Protein AF-A0A928J8G8-F1 (afdb_monomer_lite)

Foldseek 3Di:
DLVVLQVVLQDFDDPPDDDRDRPRRQQAPVSVCVVVVHDPVVLVVCCVVPVPSSVVNLVSNLVSLVVDPDDPVVSVCCCCVPSVPDPPVVVVVVVPDPPPPPPPVPPPPDD

Radi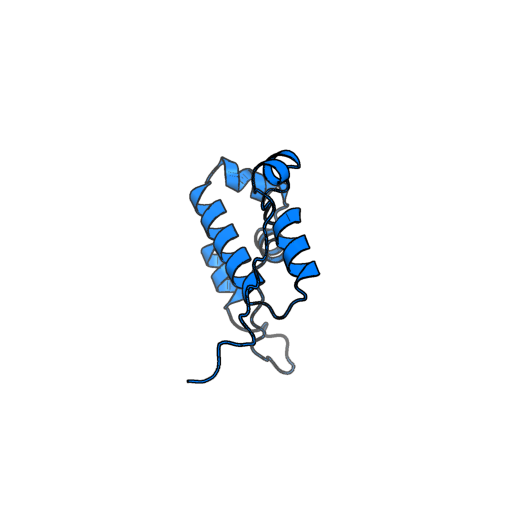us of gyration: 19.54 Å; chains: 1; bounding box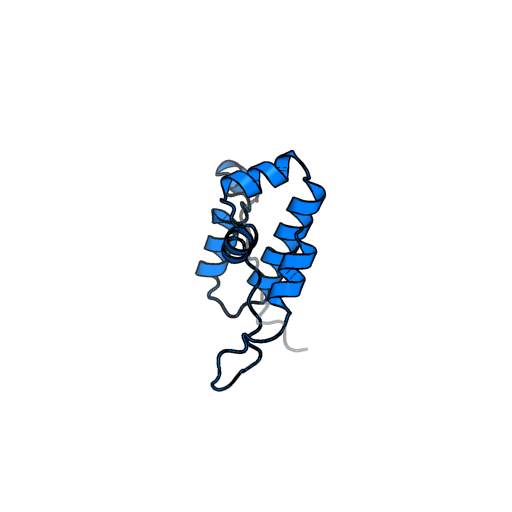: 54×40×53 Å

Secondary structure (DSSP, 8-state):
-HHHHHHHHHSPPPSSSS----------HHHHHHHHT--HHHHHHHHHH-HHHHHHHHHHHHHHHHTS---HHHHHHHHHHHS-----TTHHHHS----------TT-S--

pLDDT: mean 70.89, std 16.75, range [37.75, 89.38]

Sequence (111 aa):
MADKYIESCRAAPREDGAKAKRQYRFPNLAGFCRYAKSGLSDLMGLRTSDPDEYDRLIAVFEDEALNADISPNLLSTYMKKRLLYVCDEESTQQIGEVKYCFEHDIYADGE

Structure (mmCIF, N/CA/C/O backbone):
data_AF-A0A928J8G8-F1
#
_entry.id   AF-A0A928J8G8-F1
#
loop_
_atom_site.group_PDB
_atom_site.id
_atom_site.type_symbol
_atom_site.label_atom_id
_atom_site.label_alt_id
_atom_site.label_comp_id
_atom_site.label_asym_id
_atom_site.label_entity_id
_atom_site.label_seq_id
_atom_site.pdbx_PDB_ins_code
_atom_site.Cartn_x
_atom_site.Cartn_y
_atom_site.Cartn_z
_atom_site.occupancy
_atom_site.B_iso_or_equiv
_atom_site.auth_seq_id
_atom_site.auth_comp_id
_atom_site.auth_asym_id
_atom_site.auth_atom_id
_atom_site.pdbx_PDB_model_num
ATOM 1 N N . MET A 1 1 ? -15.957 -3.829 -6.410 1.00 74.31 1 MET A N 1
ATOM 2 C CA . MET A 1 1 ? -15.428 -2.610 -7.089 1.00 74.31 1 MET A CA 1
ATOM 3 C C . MET A 1 1 ? -13.912 -2.681 -7.242 1.00 74.31 1 MET A C 1
ATOM 5 O O . MET A 1 1 ? -13.402 -2.302 -8.295 1.00 74.31 1 MET A O 1
ATOM 9 N N . ALA A 1 2 ? -13.222 -3.206 -6.227 1.00 76.06 2 ALA A N 1
ATOM 10 C CA . ALA A 1 2 ? -11.794 -3.501 -6.222 1.00 76.06 2 ALA A CA 1
ATOM 11 C C . ALA A 1 2 ? -11.342 -4.344 -7.428 1.00 76.06 2 ALA A C 1
ATOM 13 O O . ALA A 1 2 ? -10.433 -3.935 -8.147 1.00 76.06 2 ALA A O 1
ATOM 14 N N . ASP A 1 3 ? -12.035 -5.448 -7.725 1.00 82.19 3 ASP A N 1
ATOM 15 C CA . ASP A 1 3 ? -11.651 -6.363 -8.814 1.00 82.19 3 ASP A CA 1
ATOM 16 C C . ASP A 1 3 ? -11.622 -5.681 -10.184 1.00 82.19 3 ASP A C 1
ATOM 18 O O . ASP A 1 3 ? -10.679 -5.855 -10.948 1.00 82.19 3 ASP A O 1
ATOM 22 N N . LYS A 1 4 ? -12.606 -4.815 -10.466 1.00 85.06 4 LYS A N 1
ATOM 23 C CA . LYS A 1 4 ? -12.661 -4.044 -11.718 1.00 85.06 4 LYS A CA 1
ATOM 24 C C . LYS A 1 4 ? -11.503 -3.054 -11.833 1.00 85.06 4 LYS A C 1
ATOM 26 O O . LYS A 1 4 ? -11.018 -2.807 -12.935 1.00 85.06 4 LYS A O 1
ATOM 31 N N . TYR A 1 5 ? -11.057 -2.480 -10.714 1.00 84.31 5 TYR A N 1
ATOM 32 C CA . TYR A 1 5 ? -9.875 -1.622 -10.701 1.00 84.31 5 TYR A CA 1
ATOM 33 C C . TYR A 1 5 ? -8.597 -2.433 -10.939 1.00 84.31 5 TYR A C 1
ATOM 35 O O . TYR A 1 5 ? -7.804 -2.062 -11.803 1.00 84.31 5 TYR A O 1
ATOM 43 N N . ILE A 1 6 ? -8.422 -3.549 -10.230 1.00 83.75 6 ILE A N 1
ATOM 44 C CA . ILE A 1 6 ? -7.263 -4.439 -10.383 1.00 83.75 6 ILE A CA 1
ATOM 45 C C . ILE A 1 6 ? -7.180 -4.947 -11.825 1.00 83.75 6 ILE A C 1
ATOM 47 O O . 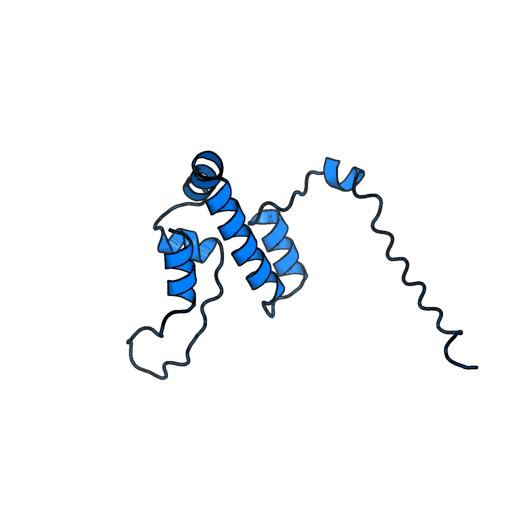ILE A 1 6 ? -6.122 -4.901 -12.452 1.00 83.75 6 ILE A O 1
ATOM 51 N N . GLU A 1 7 ? -8.311 -5.352 -12.395 1.00 84.62 7 GLU A N 1
ATOM 52 C CA . GLU A 1 7 ? -8.408 -5.750 -13.792 1.00 84.62 7 GLU A CA 1
ATOM 53 C C . GLU A 1 7 ? -8.090 -4.581 -14.732 1.00 84.62 7 GLU A C 1
ATOM 55 O O . GLU A 1 7 ? -7.339 -4.768 -15.680 1.00 84.62 7 GLU A O 1
ATOM 60 N N . SER A 1 8 ? -8.532 -3.352 -14.436 1.00 82.12 8 SER A N 1
ATOM 61 C CA . SER A 1 8 ? -8.168 -2.161 -15.224 1.00 82.12 8 SER A CA 1
ATOM 62 C C . SER A 1 8 ? -6.672 -1.819 -15.178 1.00 82.12 8 SER A C 1
ATOM 64 O O . SER A 1 8 ? -6.133 -1.300 -16.152 1.00 82.12 8 SER A O 1
ATOM 66 N N . CYS A 1 9 ? -5.987 -2.131 -14.074 1.00 80.38 9 CYS A N 1
ATOM 67 C CA . CYS A 1 9 ? -4.534 -2.000 -13.946 1.00 80.38 9 CYS A CA 1
ATOM 68 C C . CYS A 1 9 ? -3.778 -3.057 -14.764 1.00 80.38 9 CYS A C 1
ATOM 70 O O . CYS A 1 9 ? -2.659 -2.808 -15.224 1.00 80.38 9 CYS A O 1
ATOM 72 N N . ARG A 1 10 ? -4.407 -4.223 -14.951 1.00 76.00 10 ARG A N 1
ATOM 73 C CA . ARG A 1 10 ? -3.923 -5.343 -15.766 1.00 76.00 10 ARG A CA 1
ATOM 74 C C . ARG A 1 10 ? -4.326 -5.217 -17.246 1.00 76.00 10 ARG A C 1
ATOM 76 O O . ARG A 1 10 ? -3.677 -5.821 -18.100 1.00 76.00 10 ARG A O 1
ATOM 83 N N . ALA A 1 11 ? -5.369 -4.444 -17.556 1.00 64.69 11 ALA A N 1
ATOM 84 C CA . ALA A 1 11 ? -5.943 -4.294 -18.889 1.00 64.69 11 ALA A CA 1
ATOM 85 C C . ALA A 1 11 ? -5.151 -3.337 -19.805 1.00 64.69 11 ALA A C 1
ATOM 87 O O . ALA A 1 11 ? -4.372 -2.493 -19.373 1.00 64.69 11 ALA A O 1
ATOM 88 N N . ALA A 1 12 ? -5.360 -3.546 -21.106 1.00 54.81 12 ALA A N 1
ATOM 89 C CA . ALA A 1 12 ? -4.571 -3.116 -22.259 1.00 54.81 12 ALA A CA 1
ATOM 90 C C . ALA A 1 12 ? -4.259 -1.601 -22.379 1.00 54.81 12 ALA A C 1
ATOM 92 O O . ALA A 1 12 ? -4.976 -0.758 -21.839 1.00 54.81 12 ALA A O 1
ATOM 93 N N . PRO A 1 13 ? -3.191 -1.242 -23.127 1.00 53.12 13 PRO A N 1
ATOM 94 C CA . PRO A 1 13 ? -2.767 0.141 -23.328 1.00 53.12 13 PRO A CA 1
ATOM 95 C C . PRO A 1 13 ? -3.852 1.008 -23.978 1.00 53.12 13 PRO A C 1
ATOM 97 O O . PRO A 1 13 ? -4.620 0.556 -24.821 1.00 53.12 13 PRO A O 1
ATOM 100 N N . ARG A 1 14 ? -3.848 2.286 -23.597 1.00 52.09 14 ARG A N 1
ATOM 101 C CA . ARG A 1 14 ? -4.666 3.358 -24.173 1.00 52.09 14 ARG A CA 1
ATOM 102 C C . ARG A 1 14 ? -4.387 3.458 -25.683 1.00 52.09 14 ARG A C 1
ATOM 104 O O . ARG A 1 14 ? -3.220 3.521 -26.064 1.00 52.09 14 ARG A O 1
ATOM 111 N N . GLU A 1 15 ? -5.421 3.490 -26.524 1.00 50.69 15 GLU A N 1
ATOM 112 C CA . GLU A 1 15 ? -5.323 3.545 -28.001 1.00 50.69 15 GLU A CA 1
ATOM 113 C C . GLU A 1 15 ? -4.777 4.878 -28.566 1.00 50.69 15 GLU A C 1
ATOM 115 O O . GLU A 1 15 ? -4.954 5.190 -29.741 1.00 50.69 15 GLU A O 1
ATOM 120 N N . ASP A 1 16 ? -4.070 5.671 -27.764 1.00 52.56 16 ASP A N 1
ATOM 121 C CA . ASP A 1 16 ? -3.494 6.933 -28.216 1.00 52.56 16 ASP A CA 1
ATOM 122 C C . ASP A 1 16 ? -2.104 6.651 -28.809 1.00 52.56 16 ASP A C 1
ATOM 124 O O . ASP A 1 16 ? -1.117 6.412 -28.109 1.00 52.56 16 ASP A O 1
ATOM 128 N N . GLY A 1 17 ? -2.069 6.577 -30.140 1.00 50.41 17 GLY A N 1
ATOM 129 C CA . GLY A 1 17 ? -0.946 6.106 -30.942 1.00 50.41 17 GLY A CA 1
ATOM 130 C C . GLY A 1 17 ? 0.406 6.745 -30.615 1.00 50.41 17 GLY A C 1
ATOM 131 O O . GLY A 1 17 ? 0.645 7.908 -30.905 1.00 50.41 17 GLY A O 1
ATOM 132 N N . ALA A 1 18 ? 1.316 5.929 -30.084 1.00 47.28 18 ALA A N 1
ATOM 133 C CA . ALA A 1 18 ? 2.712 5.772 -30.505 1.00 47.28 18 ALA A CA 1
ATOM 134 C C . ALA A 1 18 ? 3.404 4.827 -29.507 1.00 47.28 18 ALA A C 1
ATOM 136 O O . ALA A 1 18 ? 3.667 5.192 -28.367 1.00 47.28 18 ALA A O 1
ATOM 137 N N . LYS A 1 19 ? 3.720 3.601 -29.947 1.00 45.06 19 LYS A N 1
ATOM 138 C CA . LYS A 1 19 ? 4.440 2.567 -29.172 1.00 45.06 19 LYS A CA 1
ATOM 139 C C . LYS A 1 19 ? 3.742 2.168 -27.864 1.00 45.06 19 LYS A C 1
ATOM 141 O O . LYS A 1 19 ? 4.256 2.389 -26.770 1.00 45.06 19 LYS A O 1
ATOM 146 N N . ALA A 1 20 ? 2.607 1.487 -27.998 1.00 48.38 20 ALA A N 1
ATOM 147 C CA . ALA A 1 20 ? 1.888 0.839 -26.907 1.00 48.38 20 ALA A CA 1
ATOM 148 C C . ALA A 1 20 ? 2.698 -0.332 -26.303 1.00 48.38 20 ALA A C 1
ATOM 150 O O . ALA A 1 20 ? 2.390 -1.506 -26.503 1.00 48.38 20 ALA A O 1
ATOM 151 N N . LYS A 1 21 ? 3.772 -0.031 -25.561 1.00 48.31 21 LYS A N 1
ATOM 152 C CA . LYS A 1 21 ? 4.325 -0.982 -24.592 1.00 48.31 21 LYS A CA 1
ATOM 153 C C . LYS A 1 21 ? 3.213 -1.237 -23.577 1.00 48.31 21 LYS A C 1
ATOM 155 O O . LYS A 1 21 ? 2.651 -0.279 -23.055 1.00 48.31 21 LYS A O 1
ATOM 160 N N . ARG A 1 22 ? 2.879 -2.508 -23.325 1.00 52.28 22 ARG A N 1
ATOM 161 C CA . ARG A 1 22 ? 1.999 -2.921 -22.220 1.00 52.28 22 ARG A CA 1
ATOM 162 C C . ARG A 1 22 ? 2.591 -2.375 -20.923 1.00 52.28 22 ARG A C 1
ATOM 164 O O . ARG A 1 22 ? 3.473 -2.995 -20.339 1.00 52.28 22 ARG A O 1
ATOM 171 N N . GLN A 1 23 ? 2.185 -1.178 -20.525 1.00 59.00 23 GLN A N 1
ATOM 172 C CA . GLN A 1 23 ? 2.687 -0.560 -19.315 1.00 59.00 23 GLN A CA 1
ATOM 173 C C . GLN A 1 23 ? 1.749 -1.007 -18.209 1.00 59.00 23 GLN A C 1
ATOM 175 O O . GLN A 1 23 ? 0.739 -0.363 -17.938 1.00 59.00 23 GLN A O 1
ATOM 180 N N . TYR A 1 24 ? 2.057 -2.183 -17.660 1.00 66.00 24 TYR A N 1
ATOM 181 C CA . TYR A 1 24 ? 1.455 -2.665 -16.429 1.00 66.00 24 TYR A CA 1
ATOM 182 C C . TYR A 1 24 ? 1.381 -1.506 -15.434 1.00 66.00 24 TYR A C 1
ATOM 184 O O . TYR A 1 24 ? 2.405 -0.884 -15.126 1.00 66.00 24 TYR A O 1
ATOM 192 N N . ARG A 1 25 ? 0.168 -1.149 -15.006 1.00 71.69 25 ARG A N 1
ATOM 193 C CA . ARG A 1 25 ? -0.017 -0.003 -14.126 1.00 71.69 25 ARG A CA 1
ATOM 194 C C . ARG A 1 25 ? -0.087 -0.506 -12.700 1.00 71.69 25 ARG A C 1
ATOM 196 O O . ARG A 1 25 ? -1.133 -0.973 -12.272 1.00 71.69 25 ARG A O 1
ATOM 203 N N . PHE A 1 26 ? 1.021 -0.343 -11.987 1.00 79.12 26 PHE A N 1
ATOM 204 C CA . PHE A 1 26 ? 1.160 -0.619 -10.561 1.00 79.12 26 PHE A CA 1
ATOM 205 C C . PHE A 1 26 ? -0.103 -0.217 -9.761 1.00 79.12 26 PHE A C 1
ATOM 207 O O . PHE A 1 26 ? -0.387 0.987 -9.633 1.00 79.12 26 PHE A O 1
ATOM 214 N N . PRO A 1 27 ? -0.889 -1.196 -9.271 1.00 84.56 27 PRO A N 1
ATOM 215 C CA . PRO A 1 27 ? -2.056 -0.942 -8.443 1.00 84.56 27 PRO A CA 1
ATOM 216 C C . PRO A 1 27 ? -1.629 -0.288 -7.132 1.00 84.56 27 PRO A C 1
ATOM 218 O O . PRO A 1 27 ? -0.894 -0.854 -6.335 1.00 84.56 27 PRO A O 1
ATOM 221 N N . ASN A 1 28 ? -2.098 0.933 -6.898 1.00 86.44 28 ASN A N 1
ATOM 222 C CA . ASN A 1 28 ? -1.875 1.616 -5.632 1.00 86.44 28 ASN A CA 1
ATOM 223 C C . ASN A 1 28 ? -3.085 2.430 -5.199 1.00 86.44 28 ASN A C 1
ATOM 225 O O . ASN A 1 28 ? -4.001 2.691 -5.986 1.00 86.44 28 ASN A O 1
ATOM 229 N N . LEU A 1 29 ? -3.028 2.895 -3.955 1.00 87.06 29 LEU A N 1
ATOM 230 C CA . LEU A 1 29 ? -4.087 3.673 -3.328 1.00 87.06 29 LEU A CA 1
ATOM 231 C C . LEU A 1 29 ? -4.446 4.937 -4.130 1.00 87.06 29 LEU A C 1
ATOM 233 O O . LEU A 1 29 ? -5.618 5.232 -4.347 1.00 87.06 29 LEU A O 1
ATOM 237 N N . ALA A 1 30 ? -3.454 5.655 -4.663 1.00 84.81 30 ALA A N 1
ATOM 238 C CA . ALA A 1 30 ? -3.700 6.855 -5.466 1.00 84.81 30 ALA A CA 1
ATOM 239 C C . ALA A 1 30 ? -4.357 6.549 -6.828 1.00 84.81 30 ALA A C 1
ATOM 241 O O . ALA A 1 30 ? -5.103 7.365 -7.373 1.00 84.81 30 ALA A O 1
ATOM 242 N N . GLY A 1 31 ? -4.053 5.398 -7.423 1.00 86.94 31 GLY A N 1
ATOM 243 C CA . GLY A 1 31 ? -4.680 4.918 -8.648 1.00 86.94 31 GLY A CA 1
ATOM 244 C C . GLY A 1 31 ? -6.127 4.507 -8.405 1.00 86.94 31 GLY A C 1
ATOM 245 O O . GLY A 1 31 ? -6.989 4.893 -9.193 1.00 86.94 31 GLY A O 1
ATOM 246 N N . PHE A 1 32 ? -6.399 3.839 -7.283 1.00 87.31 32 PHE A N 1
ATOM 247 C CA . PHE A 1 32 ? -7.747 3.428 -6.908 1.00 87.31 32 PHE A CA 1
ATOM 248 C C . PHE A 1 32 ? -8.647 4.633 -6.652 1.00 87.31 32 PHE A C 1
ATOM 250 O O . PHE A 1 32 ? -9.705 4.729 -7.265 1.00 87.31 32 PHE A O 1
ATOM 257 N N . CYS A 1 33 ? -8.192 5.613 -5.864 1.00 87.25 33 CYS A N 1
ATOM 258 C CA . CYS A 1 33 ? -8.937 6.855 -5.636 1.00 87.25 33 CYS A CA 1
ATOM 259 C C . CYS A 1 33 ? -9.261 7.582 -6.955 1.00 87.25 33 CYS A C 1
ATOM 261 O O . CYS A 1 33 ? -10.384 8.031 -7.179 1.00 87.25 33 CYS A O 1
ATOM 263 N N . ARG A 1 34 ? -8.304 7.639 -7.896 1.00 85.56 34 ARG A N 1
ATOM 264 C CA . ARG A 1 34 ? -8.549 8.218 -9.230 1.00 85.56 34 ARG A CA 1
ATOM 265 C C . ARG A 1 34 ? -9.567 7.421 -10.043 1.00 85.56 34 ARG A C 1
ATOM 267 O O . ARG A 1 34 ? -10.392 8.030 -10.718 1.00 85.56 34 ARG A O 1
ATOM 274 N N . TYR A 1 35 ? -9.505 6.093 -9.999 1.00 85.06 35 TYR A N 1
ATOM 275 C CA . TYR A 1 35 ? -10.439 5.213 -10.703 1.00 85.06 35 TYR A CA 1
ATOM 276 C C . TYR A 1 35 ? -11.861 5.335 -10.146 1.00 85.06 35 TYR A C 1
ATOM 278 O O . TYR A 1 35 ? -12.814 5.522 -10.899 1.00 85.06 35 TYR A O 1
ATOM 286 N N . ALA A 1 36 ? -11.985 5.300 -8.822 1.00 83.81 36 ALA A N 1
ATOM 287 C CA . ALA A 1 36 ? -13.240 5.418 -8.094 1.00 83.81 36 ALA A CA 1
ATOM 288 C C . ALA A 1 36 ? -13.821 6.844 -8.111 1.00 83.81 36 ALA A C 1
ATOM 290 O O . ALA A 1 36 ? -14.952 7.039 -7.673 1.00 83.81 36 ALA A O 1
ATOM 291 N N . LYS A 1 37 ? -13.066 7.833 -8.622 1.00 85.62 37 LYS A N 1
ATOM 292 C CA . LYS A 1 37 ? -13.368 9.272 -8.516 1.00 85.62 37 LYS A CA 1
ATOM 293 C C . LYS A 1 37 ? -13.652 9.687 -7.068 1.00 85.62 37 LYS A C 1
ATOM 295 O O . LYS A 1 37 ? -14.516 10.521 -6.815 1.00 85.62 37 LYS A O 1
ATOM 300 N N . SER A 1 38 ? -12.918 9.083 -6.141 1.00 82.50 38 SER A N 1
ATOM 301 C CA . SER A 1 38 ? -13.135 9.183 -4.706 1.00 82.50 38 SER A CA 1
ATOM 302 C C . SER A 1 38 ? -11.883 9.695 -3.996 1.00 82.50 38 SER A C 1
ATOM 304 O O . SER A 1 38 ? -10.773 9.680 -4.540 1.00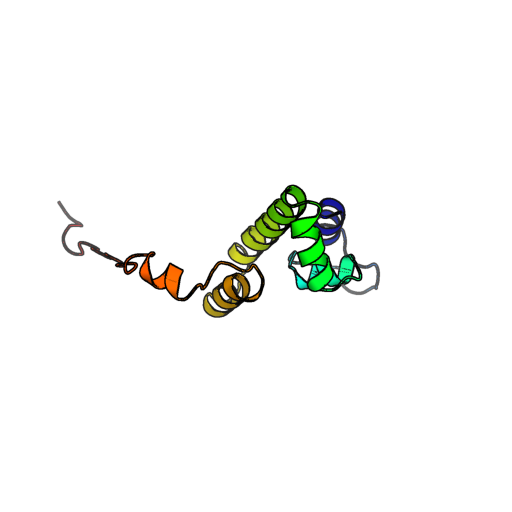 82.50 38 SER A O 1
ATOM 306 N N . GLY A 1 39 ? -12.061 10.191 -2.776 1.00 81.88 39 GLY A N 1
ATOM 307 C CA . GLY A 1 39 ? -10.978 10.617 -1.899 1.00 81.88 39 GLY A CA 1
ATOM 308 C C . GLY A 1 39 ? -10.504 9.508 -0.959 1.00 81.88 39 GLY A C 1
ATOM 309 O O . GLY A 1 39 ? -11.109 8.443 -0.850 1.00 81.88 39 GLY A O 1
ATOM 310 N N . LEU A 1 40 ? -9.434 9.795 -0.210 1.00 77.31 40 LEU A N 1
ATOM 311 C CA . LEU A 1 40 ? -8.978 8.927 0.882 1.00 77.31 40 LEU A CA 1
ATOM 312 C C . LEU A 1 40 ? -10.077 8.726 1.940 1.00 77.31 40 LEU A C 1
ATOM 314 O O . LEU A 1 40 ? -10.203 7.638 2.486 1.00 77.31 40 LEU A O 1
ATOM 318 N N . SER A 1 41 ? -10.897 9.749 2.192 1.00 78.19 41 SER A N 1
ATOM 319 C CA . SER A 1 41 ? -12.026 9.675 3.125 1.00 78.19 41 SER A CA 1
ATOM 320 C C . SER A 1 41 ? -13.060 8.624 2.718 1.00 78.19 41 SER A C 1
ATOM 322 O O . SER A 1 41 ? -13.588 7.931 3.580 1.00 78.19 41 SER A O 1
ATOM 324 N N . ASP A 1 42 ? -13.299 8.447 1.418 1.00 78.50 42 ASP A N 1
ATOM 325 C CA . ASP A 1 42 ? -14.259 7.460 0.912 1.00 78.50 42 ASP A CA 1
ATOM 326 C C . ASP A 1 42 ? -13.703 6.035 1.023 1.00 78.50 42 ASP A C 1
ATOM 328 O O . ASP A 1 42 ? -14.436 5.100 1.330 1.00 78.50 42 ASP A O 1
ATOM 332 N N . LEU A 1 43 ? -12.386 5.869 0.850 1.00 80.00 43 LEU A N 1
ATOM 333 C CA . LEU A 1 43 ? -11.694 4.603 1.111 1.00 80.00 43 LEU A CA 1
ATOM 334 C C . LEU A 1 43 ? -11.733 4.240 2.607 1.00 80.00 43 LEU A C 1
ATOM 336 O O . LEU A 1 43 ? -11.922 3.080 2.960 1.00 80.00 43 LEU A O 1
ATOM 340 N N . MET A 1 44 ? -11.619 5.226 3.499 1.00 80.75 44 MET A N 1
ATOM 341 C CA . MET A 1 44 ? -11.836 5.008 4.937 1.00 80.75 44 MET A CA 1
ATOM 342 C C . MET A 1 44 ? -13.307 4.695 5.250 1.00 80.75 44 MET A C 1
ATOM 344 O O . MET A 1 44 ? -13.596 3.912 6.153 1.00 80.75 44 MET A O 1
ATOM 348 N N . GLY A 1 45 ? -14.238 5.252 4.472 1.00 81.38 45 GLY A N 1
ATOM 349 C CA . GLY A 1 45 ? -15.642 4.848 4.480 1.00 81.38 45 GLY A CA 1
ATOM 350 C C . GLY A 1 45 ? -15.806 3.370 4.124 1.00 81.38 45 GLY A C 1
ATOM 351 O O . GLY A 1 45 ? -16.493 2.655 4.851 1.00 81.38 45 GLY A O 1
ATOM 352 N N . LEU A 1 46 ? -15.094 2.897 3.090 1.00 81.44 46 LEU A N 1
ATOM 353 C CA . LEU A 1 46 ? -15.086 1.489 2.677 1.00 81.44 46 LEU A CA 1
ATOM 354 C C . LEU A 1 46 ? -14.638 0.568 3.813 1.00 81.44 46 LEU A C 1
ATOM 356 O O . LEU A 1 46 ? -15.298 -0.430 4.061 1.00 81.44 46 LEU A O 1
ATOM 360 N N . ARG A 1 47 ? -13.602 0.949 4.573 1.00 83.44 47 ARG A N 1
ATOM 361 C CA . ARG A 1 47 ? -13.162 0.203 5.767 1.00 83.44 47 ARG A CA 1
ATOM 362 C C . ARG A 1 47 ? -14.292 -0.031 6.776 1.00 83.44 47 ARG A C 1
ATOM 364 O O . ARG A 1 47 ? -14.299 -1.044 7.463 1.00 83.44 47 ARG A O 1
ATOM 371 N N . THR A 1 48 ? -15.222 0.914 6.894 1.00 83.44 48 THR A N 1
ATOM 372 C CA . THR A 1 48 ? -16.343 0.816 7.842 1.00 83.44 48 THR A CA 1
ATOM 373 C C . THR A 1 48 ? -17.532 0.070 7.240 1.00 83.44 48 THR A C 1
ATOM 375 O O . THR A 1 48 ? -18.206 -0.674 7.945 1.00 83.44 48 THR A O 1
ATOM 378 N N . SER A 1 49 ? -17.815 0.284 5.952 1.00 86.94 49 SER A N 1
ATOM 379 C CA . SER A 1 49 ? -18.988 -0.287 5.283 1.00 86.94 49 SER A CA 1
ATOM 380 C C . SER A 1 49 ? -18.781 -1.717 4.783 1.00 86.94 49 SER A C 1
ATOM 382 O O . SER A 1 49 ? -19.736 -2.483 4.754 1.00 86.94 49 SER A O 1
ATOM 384 N N . ASP A 1 50 ? -17.562 -2.049 4.355 1.00 87.06 50 ASP A N 1
ATOM 385 C CA . ASP A 1 50 ? -17.167 -3.355 3.822 1.00 87.06 50 ASP A CA 1
ATOM 386 C C . ASP A 1 50 ? -15.677 -3.616 4.139 1.00 87.06 50 ASP A C 1
ATOM 388 O O . ASP A 1 50 ? -14.791 -3.353 3.313 1.00 87.06 50 ASP A O 1
ATOM 392 N N . PRO A 1 51 ? -15.377 -4.073 5.370 1.00 85.19 51 PRO A N 1
ATOM 393 C CA . PRO A 1 51 ? -14.004 -4.309 5.807 1.00 85.19 51 PRO A CA 1
ATOM 394 C C . PRO A 1 51 ? -13.317 -5.420 5.002 1.00 85.19 51 PRO A C 1
ATOM 396 O O . PRO A 1 51 ? -12.131 -5.302 4.711 1.00 85.19 51 PRO A O 1
ATOM 399 N N . ASP A 1 52 ? -14.050 -6.446 4.561 1.00 86.69 52 ASP A N 1
ATOM 400 C CA . ASP A 1 52 ? -13.481 -7.567 3.805 1.00 86.69 52 ASP A CA 1
ATOM 401 C C . ASP A 1 52 ? -13.021 -7.142 2.402 1.00 86.69 52 ASP A C 1
ATOM 403 O O . ASP A 1 52 ? -12.027 -7.656 1.877 1.00 86.69 52 ASP A O 1
ATOM 407 N N . GLU A 1 53 ? -13.751 -6.241 1.734 1.00 85.56 53 GLU A N 1
ATOM 408 C CA . GLU A 1 53 ? -13.297 -5.674 0.457 1.00 85.56 53 GLU A CA 1
ATOM 409 C C . GLU A 1 53 ? -12.155 -4.666 0.655 1.00 85.56 53 GLU A C 1
ATOM 411 O O . GLU A 1 53 ? -11.228 -4.633 -0.160 1.00 85.56 53 GLU A O 1
ATOM 416 N N . TYR A 1 54 ? -12.164 -3.901 1.751 1.00 86.56 54 TYR A N 1
ATOM 417 C CA . TYR A 1 54 ? -11.048 -3.026 2.115 1.00 86.56 54 TYR A CA 1
ATOM 418 C C . TYR A 1 54 ? -9.752 -3.821 2.347 1.00 86.56 54 TYR A C 1
ATOM 420 O O . TYR A 1 54 ? -8.735 -3.516 1.723 1.00 86.56 54 TYR A O 1
ATOM 428 N N . ASP A 1 55 ? -9.786 -4.869 3.170 1.00 85.75 55 ASP A N 1
ATOM 429 C CA . ASP A 1 55 ? -8.605 -5.669 3.512 1.00 85.75 55 ASP A CA 1
ATOM 430 C C . ASP A 1 55 ? -8.016 -6.361 2.279 1.00 85.75 55 ASP A C 1
ATOM 432 O O . ASP A 1 55 ? -6.804 -6.320 2.053 1.00 85.75 55 ASP A O 1
ATOM 436 N N . ARG A 1 56 ? -8.869 -6.912 1.406 1.00 86.88 56 ARG A N 1
ATOM 437 C CA . ARG A 1 56 ? -8.430 -7.484 0.122 1.00 86.88 56 ARG A CA 1
ATOM 438 C C . ARG A 1 56 ? -7.735 -6.453 -0.765 1.00 86.88 56 ARG A C 1
ATOM 440 O O . ARG A 1 56 ? -6.714 -6.759 -1.377 1.00 86.88 56 ARG A O 1
ATOM 447 N N . LEU A 1 57 ? -8.272 -5.236 -0.845 1.00 86.38 57 LEU A N 1
ATOM 448 C CA . LEU A 1 57 ? -7.689 -4.158 -1.642 1.00 86.38 57 LEU A CA 1
ATOM 449 C C . LEU A 1 57 ? -6.310 -3.740 -1.102 1.00 86.38 57 LEU A C 1
ATOM 451 O O . LEU A 1 57 ? -5.374 -3.549 -1.881 1.00 86.38 57 LEU A O 1
ATOM 455 N N . ILE A 1 58 ? -6.178 -3.624 0.222 1.00 87.50 58 ILE A N 1
ATOM 456 C CA . ILE A 1 58 ? -4.910 -3.295 0.881 1.00 87.50 58 ILE A CA 1
ATOM 457 C C . ILE A 1 58 ? -3.874 -4.399 0.661 1.00 87.50 58 ILE A C 1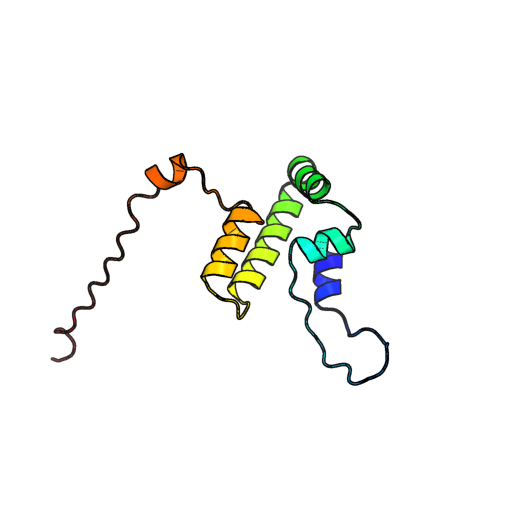
ATOM 459 O O . ILE A 1 58 ? -2.753 -4.073 0.278 1.00 87.50 58 ILE A O 1
ATOM 463 N N . ALA A 1 59 ? -4.253 -5.674 0.798 1.00 86.75 59 ALA A N 1
ATOM 464 C CA . ALA A 1 59 ? -3.360 -6.807 0.548 1.00 86.75 59 ALA A CA 1
ATOM 465 C C . ALA A 1 59 ? -2.791 -6.794 -0.881 1.00 86.75 59 ALA A C 1
ATOM 467 O O . ALA A 1 59 ? -1.606 -7.043 -1.087 1.00 86.75 59 ALA A O 1
ATOM 468 N N . VAL A 1 60 ? -3.607 -6.427 -1.876 1.00 88.31 60 VAL A N 1
ATOM 469 C CA . VAL A 1 60 ? -3.134 -6.274 -3.260 1.00 88.31 60 VAL A CA 1
ATOM 470 C C . VAL A 1 60 ? -2.164 -5.098 -3.395 1.00 88.31 60 VAL A C 1
ATOM 472 O O . VAL A 1 60 ? -1.141 -5.227 -4.055 1.00 88.31 60 VAL A O 1
ATOM 475 N N . PHE A 1 61 ? -2.444 -3.944 -2.782 1.00 89.38 61 PHE A N 1
ATOM 476 C CA . PHE A 1 61 ? -1.515 -2.804 -2.843 1.00 89.38 61 PHE A CA 1
ATOM 477 C C . PHE A 1 61 ? -0.194 -3.081 -2.141 1.00 89.38 61 PHE A C 1
ATOM 479 O O . PHE A 1 61 ? 0.830 -2.525 -2.535 1.00 89.38 61 PHE A O 1
ATOM 486 N N . GLU A 1 62 ? -0.237 -3.883 -1.086 1.00 87.81 62 GLU A N 1
ATOM 487 C CA . GLU A 1 62 ? 0.938 -4.316 -0.358 1.00 87.81 62 GLU A CA 1
ATOM 488 C C . GLU A 1 62 ? 1.809 -5.235 -1.213 1.00 87.81 62 GLU A C 1
ATOM 490 O O . GLU A 1 62 ? 2.971 -4.905 -1.439 1.00 87.81 62 GLU A O 1
ATOM 495 N N . ASP A 1 63 ? 1.242 -6.330 -1.725 1.00 87.81 63 ASP A N 1
ATOM 496 C CA . ASP A 1 63 ? 1.963 -7.304 -2.551 1.00 87.81 63 ASP A CA 1
ATOM 497 C C . ASP A 1 63 ? 2.617 -6.627 -3.758 1.00 87.81 63 ASP A C 1
ATOM 499 O O . ASP A 1 63 ? 3.812 -6.780 -4.013 1.00 87.81 63 ASP A O 1
ATOM 503 N N . GLU A 1 64 ? 1.871 -5.769 -4.449 1.00 85.75 64 GLU A N 1
ATOM 504 C CA . GLU A 1 64 ? 2.408 -5.010 -5.569 1.00 85.75 64 GLU A CA 1
ATOM 505 C C . GLU A 1 64 ? 3.573 -4.125 -5.124 1.00 85.75 64 GLU A C 1
ATOM 507 O O . GLU A 1 64 ? 4.612 -4.096 -5.783 1.00 85.75 64 GLU A O 1
ATOM 512 N N . ALA A 1 65 ? 3.426 -3.384 -4.018 1.00 85.94 65 ALA A N 1
ATOM 513 C CA . ALA A 1 65 ? 4.460 -2.473 -3.530 1.00 85.94 65 ALA A CA 1
ATOM 514 C C . ALA A 1 65 ? 5.732 -3.209 -3.093 1.00 85.94 65 ALA A C 1
ATOM 516 O O . ALA A 1 65 ? 6.824 -2.704 -3.351 1.00 85.94 65 ALA A O 1
ATOM 517 N N . LEU A 1 66 ? 5.602 -4.389 -2.481 1.00 85.25 66 LEU A N 1
ATOM 518 C CA . LEU A 1 66 ? 6.726 -5.261 -2.125 1.00 85.25 66 LEU A CA 1
ATOM 519 C C . LEU A 1 66 ? 7.462 -5.792 -3.363 1.00 85.25 66 LEU A C 1
ATOM 521 O O . LEU A 1 66 ? 8.680 -5.946 -3.328 1.00 85.25 66 LEU A O 1
ATOM 525 N N . ASN A 1 67 ? 6.737 -6.028 -4.458 1.00 85.06 67 ASN A N 1
ATOM 526 C CA . ASN A 1 67 ? 7.294 -6.486 -5.732 1.00 85.06 67 ASN A CA 1
ATOM 527 C C . ASN A 1 67 ? 7.720 -5.339 -6.671 1.00 85.06 67 ASN A C 1
ATOM 529 O O . ASN A 1 67 ? 8.195 -5.586 -7.783 1.00 85.06 67 ASN A O 1
ATOM 533 N N . ALA A 1 68 ? 7.557 -4.079 -6.260 1.00 79.69 68 ALA A N 1
ATOM 534 C CA . ALA A 1 68 ? 7.969 -2.931 -7.052 1.00 79.69 68 ALA A CA 1
ATOM 535 C C . ALA A 1 68 ? 9.470 -2.653 -6.884 1.00 79.69 68 ALA A C 1
ATOM 537 O O . ALA A 1 68 ? 9.999 -2.659 -5.775 1.00 79.69 68 ALA A O 1
ATOM 538 N N . ASP A 1 69 ? 10.144 -2.312 -7.986 1.00 83.31 69 ASP A N 1
ATOM 539 C CA . ASP A 1 69 ? 11.543 -1.863 -7.985 1.00 83.31 69 ASP A CA 1
ATOM 540 C C . ASP A 1 69 ? 11.649 -0.413 -7.468 1.00 83.31 69 ASP A C 1
ATOM 542 O O . ASP A 1 69 ? 11.890 0.542 -8.211 1.00 83.31 69 ASP A O 1
ATOM 546 N N . ILE A 1 70 ? 11.343 -0.223 -6.182 1.00 81.62 70 ILE A N 1
ATOM 547 C CA . ILE A 1 70 ? 11.392 1.061 -5.477 1.00 81.62 70 ILE A CA 1
ATOM 548 C C . ILE A 1 70 ? 12.343 0.986 -4.286 1.00 81.62 70 ILE A C 1
ATOM 550 O O . ILE A 1 70 ? 12.591 -0.074 -3.717 1.00 81.62 70 ILE A O 1
ATOM 554 N N . SER A 1 71 ? 12.877 2.137 -3.870 1.00 86.25 71 SER A N 1
ATOM 555 C CA . SER A 1 71 ? 13.804 2.158 -2.740 1.00 86.25 71 SER A CA 1
ATOM 556 C C . SER A 1 71 ? 13.118 1.697 -1.440 1.00 86.25 71 SER A C 1
ATOM 558 O O . SER A 1 71 ? 11.975 2.093 -1.178 1.00 86.25 71 SER A O 1
ATOM 560 N N . PRO A 1 72 ? 13.818 0.947 -0.567 1.00 80.19 72 PRO A N 1
ATOM 561 C CA . PRO A 1 72 ? 13.258 0.476 0.703 1.00 80.19 72 PRO A CA 1
ATOM 562 C C . PRO A 1 72 ? 12.698 1.602 1.587 1.00 80.19 72 PRO A C 1
ATOM 564 O O . PRO A 1 72 ? 11.678 1.437 2.252 1.00 80.19 72 PRO A O 1
ATOM 567 N N . ASN A 1 73 ? 13.315 2.788 1.550 1.00 81.50 73 ASN A N 1
ATOM 568 C CA . ASN A 1 73 ? 12.846 3.967 2.287 1.00 81.50 73 ASN A CA 1
ATOM 569 C C . ASN A 1 73 ? 11.500 4.489 1.765 1.00 81.50 73 ASN A C 1
ATOM 571 O O . ASN A 1 73 ? 10.641 4.906 2.550 1.00 81.50 73 ASN A O 1
ATOM 575 N N . LEU A 1 74 ? 11.308 4.477 0.444 1.00 79.44 74 LEU A N 1
ATOM 576 C CA . LEU A 1 74 ? 10.061 4.909 -0.178 1.00 79.44 74 LEU A CA 1
ATOM 577 C C . LEU A 1 74 ? 8.948 3.889 0.080 1.00 79.44 74 LEU A C 1
ATOM 579 O O . LEU A 1 74 ? 7.841 4.287 0.439 1.00 79.44 74 LEU A O 1
ATOM 583 N N . LEU A 1 75 ? 9.271 2.597 -0.017 1.00 82.88 75 LEU A N 1
ATOM 584 C CA . LEU A 1 75 ? 8.384 1.491 0.336 1.00 82.88 75 LEU A CA 1
ATOM 585 C C . LEU A 1 75 ? 7.929 1.587 1.799 1.00 82.88 75 LEU A C 1
ATOM 587 O O . LEU A 1 75 ? 6.734 1.643 2.068 1.00 82.88 75 LEU A O 1
ATOM 591 N N . SER A 1 76 ? 8.871 1.717 2.738 1.00 80.12 76 SER A N 1
ATOM 592 C CA . SER A 1 76 ? 8.582 1.869 4.171 1.00 80.12 76 SER A CA 1
ATOM 593 C C . SER A 1 76 ? 7.693 3.085 4.453 1.00 80.12 76 SER A C 1
ATOM 595 O O . SER A 1 76 ? 6.719 3.004 5.203 1.00 80.12 76 SER A O 1
ATOM 597 N N . THR A 1 77 ? 7.966 4.215 3.790 1.00 83.44 77 THR A N 1
ATOM 598 C CA . THR A 1 77 ? 7.140 5.425 3.905 1.00 83.44 77 THR A CA 1
ATOM 599 C C . THR A 1 77 ? 5.726 5.200 3.369 1.00 83.44 77 THR A C 1
ATOM 601 O O . THR A 1 77 ? 4.762 5.663 3.981 1.00 83.44 77 THR A O 1
ATOM 604 N N . TYR A 1 78 ? 5.588 4.507 2.237 1.00 82.94 78 TYR A N 1
ATOM 605 C CA . TYR A 1 78 ? 4.297 4.183 1.635 1.00 82.94 78 TYR A CA 1
ATOM 606 C C . TYR A 1 78 ? 3.476 3.251 2.536 1.00 82.94 78 TYR A C 1
ATOM 608 O O . TYR A 1 78 ? 2.339 3.588 2.865 1.00 82.94 78 TYR A O 1
ATOM 616 N N . MET A 1 79 ? 4.068 2.157 3.023 1.00 82.88 79 MET A N 1
ATOM 617 C CA . MET A 1 79 ? 3.414 1.211 3.936 1.00 82.88 79 MET A CA 1
ATOM 618 C C . MET A 1 79 ? 2.885 1.920 5.189 1.00 82.88 79 MET A C 1
ATOM 620 O O . MET A 1 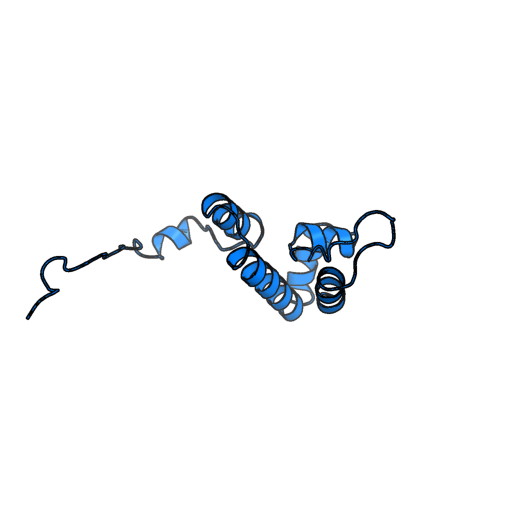79 ? 1.690 1.867 5.483 1.00 82.88 79 MET A O 1
ATOM 624 N N . LYS A 1 80 ? 3.744 2.694 5.866 1.00 80.81 80 LYS A N 1
ATOM 625 C CA . LYS A 1 80 ? 3.390 3.404 7.106 1.00 80.81 80 LYS A CA 1
ATOM 626 C C . LYS A 1 80 ? 2.356 4.509 6.890 1.00 80.81 80 LYS A C 1
ATOM 628 O O . LYS A 1 80 ? 1.358 4.589 7.596 1.00 80.81 80 LYS A O 1
ATOM 633 N N . LYS A 1 81 ? 2.584 5.401 5.916 1.00 79.19 81 LYS A N 1
ATOM 634 C CA . LYS A 1 81 ? 1.778 6.630 5.760 1.00 79.19 81 LYS A CA 1
ATOM 635 C C . LYS A 1 81 ? 0.553 6.480 4.864 1.00 79.19 81 LYS A C 1
ATOM 637 O O . LYS A 1 81 ? -0.259 7.409 4.808 1.00 79.19 81 LYS A O 1
ATOM 642 N N . ARG A 1 82 ? 0.458 5.412 4.069 1.00 76.19 82 ARG A N 1
ATOM 643 C CA . ARG A 1 82 ? -0.627 5.234 3.088 1.00 76.19 82 ARG A CA 1
ATOM 644 C C . ARG A 1 82 ? -1.418 3.956 3.297 1.00 76.19 82 ARG A C 1
ATOM 646 O O . ARG A 1 82 ? -2.630 4.025 3.151 1.00 76.19 82 ARG A O 1
ATOM 653 N N . LEU A 1 83 ? -0.773 2.852 3.667 1.00 79.31 83 LEU A N 1
ATOM 654 C CA . LEU A 1 83 ? -1.470 1.603 3.998 1.00 79.31 83 LEU A CA 1
ATOM 655 C C . LEU A 1 83 ? -1.754 1.458 5.499 1.00 79.31 83 LEU A C 1
ATOM 657 O O . LEU A 1 83 ? -2.348 0.472 5.912 1.00 79.31 83 LEU A O 1
ATOM 661 N N . LEU A 1 84 ? -1.393 2.474 6.296 1.00 73.69 84 LEU A N 1
ATOM 662 C CA . LEU A 1 84 ? -1.635 2.534 7.739 1.00 73.69 84 LEU A CA 1
ATOM 663 C C . LEU A 1 84 ? -1.066 1.322 8.493 1.00 73.69 84 LEU A C 1
ATOM 665 O O . LEU A 1 84 ? -1.606 0.942 9.530 1.00 73.69 84 LEU A O 1
ATOM 669 N N . TYR A 1 85 ? 0.042 0.752 8.002 1.00 69.31 85 TYR A N 1
ATOM 670 C CA . TYR A 1 85 ? 0.869 -0.141 8.807 1.00 69.31 85 TYR A CA 1
ATOM 671 C C . TYR A 1 85 ? 1.292 0.638 10.049 1.00 69.31 85 TYR A C 1
ATOM 673 O O . TYR A 1 85 ? 2.025 1.625 9.955 1.00 69.31 85 TYR A O 1
ATOM 681 N N . VAL A 1 86 ? 0.720 0.236 11.179 1.00 59.50 86 VAL A N 1
ATOM 682 C CA . VAL A 1 86 ? 0.759 0.922 12.464 1.00 59.50 86 VAL A CA 1
ATOM 683 C C . VAL A 1 86 ? 2.189 1.375 12.784 1.00 59.50 86 VAL A C 1
ATOM 685 O O . VAL A 1 86 ? 3.101 0.570 12.943 1.00 59.50 86 VAL A O 1
ATOM 688 N N . CYS A 1 87 ? 2.380 2.691 12.864 1.00 48.12 87 CYS A N 1
ATOM 689 C CA . CYS A 1 87 ? 3.415 3.297 13.692 1.00 48.12 87 CYS A CA 1
ATOM 690 C C . CYS A 1 87 ? 2.691 3.947 14.870 1.00 48.12 87 CYS A C 1
ATOM 692 O O . CYS A 1 87 ? 2.700 5.166 15.014 1.00 48.12 87 CYS A O 1
ATOM 694 N N . ASP A 1 88 ? 2.015 3.139 15.682 1.00 45.75 88 ASP A N 1
ATOM 695 C CA . ASP A 1 88 ? 1.729 3.566 17.043 1.00 45.75 88 ASP A CA 1
ATOM 696 C C . ASP A 1 88 ? 3.088 3.617 17.726 1.00 45.75 88 ASP A C 1
ATOM 698 O O . ASP A 1 88 ? 3.808 2.614 17.740 1.00 45.75 88 ASP A O 1
ATOM 702 N N . GLU A 1 89 ? 3.462 4.768 18.277 1.00 48.38 89 GLU A N 1
ATOM 703 C CA . GLU A 1 89 ? 4.682 4.865 19.079 1.00 48.38 89 GLU A CA 1
ATOM 704 C C . GLU A 1 89 ? 4.672 3.810 20.210 1.00 48.38 89 GLU A C 1
ATOM 706 O O . GLU A 1 89 ? 5.723 3.253 20.524 1.00 48.38 89 GLU A O 1
ATOM 711 N N . GLU A 1 90 ? 3.483 3.408 20.686 1.00 43.53 90 GLU A N 1
ATOM 712 C CA . GLU A 1 90 ? 3.258 2.290 21.618 1.00 43.53 90 GLU A CA 1
ATOM 713 C C . GLU A 1 90 ? 3.498 0.894 21.009 1.00 43.53 90 GLU A C 1
ATOM 715 O O . GLU A 1 90 ? 4.037 0.015 21.681 1.00 43.53 90 GLU A O 1
ATOM 720 N N . SER A 1 91 ? 3.192 0.671 19.725 1.00 42.38 91 SER A N 1
ATOM 721 C CA . SER A 1 91 ? 3.515 -0.598 19.046 1.00 42.38 91 SER A CA 1
ATOM 722 C C . SER A 1 91 ? 5.023 -0.773 18.835 1.00 42.38 91 SER A C 1
ATOM 724 O O . SER A 1 91 ? 5.532 -1.890 18.878 1.00 42.38 91 SER A O 1
ATOM 726 N N . THR A 1 92 ? 5.773 0.326 18.715 1.00 42.44 92 THR A N 1
ATOM 727 C CA . THR A 1 92 ? 7.247 0.311 18.695 1.00 42.44 92 THR A CA 1
ATOM 728 C C . THR A 1 92 ? 7.868 -0.038 20.049 1.00 42.44 92 THR A C 1
ATOM 730 O O . THR A 1 92 ? 9.035 -0.412 20.087 1.00 42.44 92 THR A O 1
ATOM 733 N N . GLN A 1 93 ? 7.117 0.065 21.152 1.00 40.47 93 GLN A N 1
ATOM 734 C CA . GLN A 1 93 ? 7.558 -0.406 22.471 1.00 40.47 93 GLN A CA 1
ATOM 735 C C . GLN A 1 93 ? 7.223 -1.885 22.727 1.00 40.47 93 GLN A C 1
ATOM 737 O O . GLN A 1 93 ? 7.821 -2.483 23.619 1.00 40.47 93 GLN A O 1
ATOM 742 N N . GLN A 1 94 ? 6.316 -2.495 21.951 1.00 37.75 94 GLN A N 1
ATOM 743 C CA . GLN A 1 94 ? 5.965 -3.922 22.067 1.00 37.75 94 GLN A CA 1
ATOM 744 C C . GLN A 1 94 ? 6.492 -4.810 20.939 1.00 37.75 94 GLN A C 1
ATOM 746 O O . GLN A 1 94 ? 6.600 -6.022 21.131 1.00 37.75 94 GLN A O 1
ATOM 751 N N . ILE A 1 95 ? 6.900 -4.247 19.801 1.00 45.12 95 ILE A N 1
ATOM 752 C CA . ILE A 1 95 ? 7.850 -4.929 18.924 1.00 45.12 95 ILE A CA 1
ATOM 753 C C . ILE A 1 95 ? 9.190 -4.792 19.631 1.00 45.12 95 ILE A C 1
ATOM 755 O O . ILE A 1 95 ? 9.927 -3.833 19.401 1.00 45.12 95 ILE A O 1
ATOM 759 N N . GLY A 1 96 ? 9.441 -5.714 20.569 1.00 40.19 96 GLY A N 1
ATOM 760 C CA . GLY A 1 96 ? 10.734 -5.860 21.216 1.00 40.19 96 GLY A CA 1
ATOM 761 C C . GLY A 1 96 ? 11.804 -5.673 20.157 1.00 40.19 96 GLY A C 1
ATOM 762 O O . GLY A 1 96 ? 11.700 -6.287 19.095 1.00 40.19 96 GLY A O 1
ATOM 763 N N . GLU A 1 97 ? 12.707 -4.728 20.431 1.00 42.50 97 GLU A N 1
ATOM 764 C CA . GLU A 1 97 ? 13.936 -4.439 19.699 1.00 42.50 97 GLU A CA 1
ATOM 765 C C . GLU A 1 97 ? 14.186 -5.522 18.649 1.00 42.50 97 GLU A C 1
ATOM 767 O O . GLU A 1 97 ? 14.519 -6.650 19.019 1.00 42.50 97 GLU A O 1
ATOM 772 N N . VAL A 1 98 ? 13.910 -5.239 17.365 1.00 52.19 98 VAL A N 1
ATOM 773 C CA . VAL A 1 98 ? 14.221 -6.192 16.292 1.00 52.19 98 VAL A CA 1
ATOM 774 C C . VAL A 1 98 ? 15.734 -6.321 16.291 1.00 52.19 98 VAL A C 1
ATOM 776 O O . VAL A 1 98 ? 16.463 -5.564 15.649 1.00 52.19 98 VAL A O 1
ATOM 779 N N . LYS A 1 99 ? 16.202 -7.254 17.109 1.00 41.00 99 LYS A N 1
ATOM 780 C CA . LYS A 1 99 ? 17.587 -7.607 17.276 1.00 41.00 99 LYS A CA 1
ATOM 781 C C . LYS A 1 99 ? 17.901 -8.405 16.031 1.00 41.00 99 LYS A C 1
ATOM 783 O O . LYS A 1 99 ? 17.571 -9.583 15.925 1.00 41.00 99 LYS A O 1
ATOM 788 N N . TYR A 1 100 ? 18.475 -7.729 15.047 1.00 47.50 100 TYR A N 1
ATOM 789 C CA . TYR A 1 100 ? 19.124 -8.401 13.938 1.00 47.50 100 TYR A CA 1
ATOM 790 C C . TYR A 1 100 ? 20.326 -9.158 14.510 1.00 47.50 100 TYR A C 1
ATOM 792 O O . TYR A 1 100 ? 21.442 -8.644 14.546 1.00 47.50 100 TYR A O 1
ATOM 800 N N . CYS A 1 101 ? 20.096 -10.374 15.001 1.00 42.19 101 CYS A N 1
ATOM 801 C CA . CYS A 1 101 ? 21.159 -11.333 15.255 1.00 42.19 101 CYS A CA 1
ATOM 802 C C . CYS A 1 101 ? 21.610 -11.880 13.899 1.00 42.19 101 CYS A C 1
ATOM 804 O O . CYS A 1 101 ? 21.237 -12.980 13.504 1.00 42.19 101 CYS A O 1
ATOM 806 N N . PHE A 1 102 ? 22.399 -11.097 13.162 1.00 45.28 102 PHE A N 1
ATOM 807 C CA . PHE A 1 102 ? 23.274 -11.675 12.150 1.00 45.28 102 PHE A CA 1
ATOM 808 C C . PHE A 1 102 ? 24.449 -12.328 12.880 1.00 45.28 102 PHE A C 1
ATOM 810 O O . PHE A 1 102 ? 25.557 -11.801 12.894 1.00 45.28 102 PHE A O 1
ATOM 817 N N . GLU A 1 103 ? 24.207 -13.480 13.504 1.00 48.56 103 GLU A N 1
ATOM 818 C CA . GLU A 1 103 ? 25.282 -14.440 13.745 1.00 48.56 103 GLU A CA 1
ATOM 819 C C . GLU A 1 103 ? 25.547 -15.143 12.411 1.00 48.56 103 GLU A C 1
ATOM 821 O O . GLU A 1 103 ? 25.143 -16.277 12.176 1.00 48.56 103 GLU A O 1
ATOM 826 N N . HIS A 1 104 ? 26.181 -14.426 11.481 1.00 50.84 104 HIS A N 1
ATOM 827 C CA . HIS A 1 104 ? 26.956 -15.118 10.466 1.00 50.84 104 HIS A CA 1
ATOM 828 C C . HIS A 1 104 ? 28.206 -15.620 11.174 1.00 50.84 104 HIS A C 1
ATOM 830 O O . HIS A 1 104 ? 29.133 -14.852 11.434 1.00 50.84 104 HIS A O 1
ATOM 836 N N . ASP A 1 105 ? 28.191 -16.902 11.527 1.00 54.31 105 ASP A N 1
ATOM 837 C CA . ASP A 1 105 ? 29.384 -17.616 11.947 1.00 54.31 105 ASP A CA 1
ATOM 838 C C . ASP A 1 105 ? 30.336 -17.712 10.746 1.00 54.31 105 ASP A C 1
ATOM 840 O O . ASP A 1 105 ? 30.326 -18.660 9.968 1.00 54.31 105 ASP A O 1
ATOM 844 N N . ILE A 1 106 ? 31.127 -16.657 10.552 1.00 57.34 106 ILE A N 1
ATOM 845 C CA . ILE A 1 106 ? 32.136 -16.543 9.492 1.00 57.34 106 ILE A CA 1
ATOM 846 C C . ILE A 1 106 ? 33.301 -17.534 9.665 1.00 57.34 106 ILE A C 1
ATOM 848 O O . ILE A 1 106 ? 34.237 -17.502 8.869 1.00 57.34 106 ILE A O 1
ATOM 852 N N . TYR A 1 107 ? 33.268 -18.396 10.688 1.00 57.25 107 TYR A N 1
ATOM 853 C CA . TYR A 1 107 ? 34.301 -19.395 10.960 1.00 57.25 107 TYR A CA 1
ATOM 854 C C . TYR A 1 107 ? 33.818 -20.850 10.847 1.00 57.25 107 TYR A C 1
ATOM 856 O O . TYR A 1 107 ? 34.632 -21.747 11.052 1.00 57.25 107 TYR A O 1
ATOM 864 N N . ALA A 1 108 ? 32.555 -21.105 10.483 1.00 54.84 108 ALA A N 1
ATOM 865 C CA . ALA A 1 108 ? 32.012 -22.465 10.362 1.00 54.84 108 ALA A CA 1
ATOM 866 C C . ALA A 1 108 ? 31.834 -22.967 8.914 1.00 54.84 108 ALA A C 1
ATOM 868 O O . ALA A 1 108 ? 31.224 -24.013 8.701 1.00 54.84 108 ALA A O 1
ATOM 869 N N . ASP A 1 109 ? 32.403 -22.279 7.921 1.00 56.78 109 ASP A N 1
ATOM 870 C CA . ASP A 1 109 ? 32.565 -22.836 6.574 1.00 56.78 109 ASP A CA 1
ATOM 871 C C . ASP A 1 109 ? 33.902 -23.591 6.487 1.00 56.78 109 ASP A C 1
ATOM 873 O O . ASP A 1 109 ? 34.920 -23.046 6.054 1.00 56.78 109 ASP A O 1
ATOM 877 N N . GLY A 1 110 ? 33.893 -24.862 6.900 1.00 54.69 110 GLY A N 1
ATOM 878 C CA . GLY A 1 110 ? 34.937 -25.821 6.531 1.00 54.69 110 GLY A CA 1
ATOM 879 C C . GLY A 1 110 ? 35.319 -26.827 7.613 1.00 54.69 110 GLY A C 1
ATOM 880 O O . GLY A 1 110 ? 36.345 -26.659 8.269 1.00 54.69 110 GLY A O 1
ATOM 881 N N . GLU A 1 111 ? 34.558 -27.919 7.705 1.00 43.09 111 GLU A N 1
ATOM 882 C CA . GLU A 1 111 ? 35.169 -29.255 7.811 1.00 43.09 111 GLU A CA 1
ATOM 883 C C . GLU A 1 111 ? 35.162 -29.923 6.431 1.00 43.09 111 GLU A C 1
ATOM 885 O O . GLU A 1 111 ? 34.151 -29.765 5.704 1.00 43.09 111 GLU A O 1
#